Protein AF-G2YXM7-F1 (afdb_monomer)

InterPro domains:
  IPR013083 Zinc finger, RING/FYVE/PHD-type [G3DSA:3.30.40.10] (1-5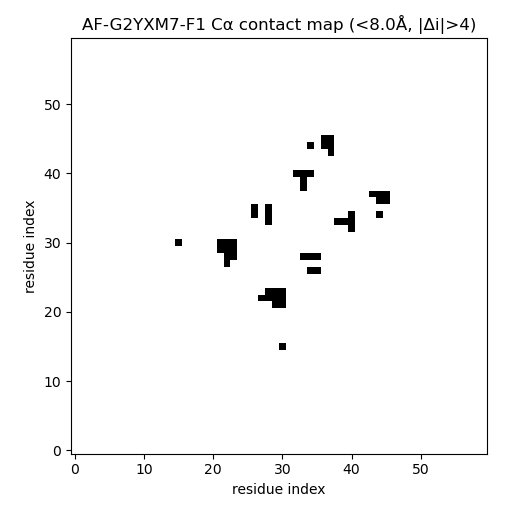2)
  IPR024991 Anaphase-promoting complex subunit 11, RING-H2 finger [PF12861] (21-48)
  IPR051031 RING-box E3 Ubiquitin Ligase [PTHR11210] (2-48)

Sequence (60 aa):
MKVKIRTWNAVATWRWDLDEDDVCGICQVHFDGTCPTCKYPGDDCSLRMSPQLRILEWRN

Structure (mmCIF, N/CA/C/O backbone):
data_AF-G2YXM7-F1
#
_entry.id   AF-G2YXM7-F1
#
loop_
_atom_site.group_PDB
_atom_site.id
_atom_site.type_symbol
_atom_site.label_atom_id
_atom_site.label_alt_id
_atom_site.label_comp_id
_atom_site.label_asym_id
_atom_site.label_entity_id
_atom_site.label_seq_id
_atom_site.pdbx_PDB_ins_code
_atom_site.Cartn_x
_atom_site.Cartn_y
_atom_site.Cartn_z
_atom_site.occupancy
_atom_site.B_iso_or_equiv
_atom_site.auth_seq_id
_atom_site.auth_comp_id
_atom_site.auth_asym_id
_atom_site.auth_atom_id
_atom_site.pdbx_PDB_model_num
ATOM 1 N N . MET A 1 1 ? -7.198 5.750 41.494 1.00 59.06 1 MET A N 1
ATOM 2 C CA . MET A 1 1 ? -8.300 5.078 40.765 1.00 59.06 1 MET A CA 1
ATOM 3 C C . MET A 1 1 ? -7.686 4.290 39.602 1.00 59.06 1 MET A C 1
ATOM 5 O O . MET A 1 1 ? -6.823 4.850 38.943 1.00 59.06 1 MET A O 1
ATOM 9 N N . LYS A 1 2 ? -8.020 3.002 39.399 1.00 74.75 2 LYS A N 1
ATOM 10 C CA . LYS A 1 2 ? -7.422 2.124 38.361 1.00 74.75 2 LYS A CA 1
ATOM 11 C C . LYS A 1 2 ? -8.476 1.776 37.306 1.00 74.75 2 LYS A C 1
ATOM 13 O O . LYS A 1 2 ? -9.467 1.131 37.637 1.00 74.75 2 LYS A O 1
ATOM 18 N N . VAL A 1 3 ? -8.255 2.182 36.060 1.00 87.94 3 VAL A N 1
ATOM 19 C CA . VAL A 1 3 ? -9.118 1.837 34.918 1.00 87.94 3 VAL A CA 1
ATOM 20 C C . VAL A 1 3 ? -8.606 0.538 34.287 1.00 87.94 3 VAL A C 1
ATOM 22 O O . VAL A 1 3 ? -7.400 0.371 34.127 1.00 87.94 3 VAL A O 1
ATOM 25 N N . LYS A 1 4 ? -9.510 -0.397 33.964 1.00 90.69 4 LYS A N 1
ATOM 26 C CA . LYS A 1 4 ? -9.187 -1.666 33.288 1.00 90.69 4 LYS A CA 1
ATOM 27 C C . LYS A 1 4 ? -9.762 -1.655 31.872 1.00 90.69 4 LYS A C 1
ATOM 29 O O . LYS A 1 4 ? -10.968 -1.472 31.709 1.00 90.69 4 LYS A O 1
ATOM 34 N N . ILE A 1 5 ? -8.913 -1.876 30.872 1.00 91.44 5 ILE A N 1
ATOM 35 C CA . ILE A 1 5 ? -9.330 -2.065 29.477 1.00 91.44 5 ILE A CA 1
ATOM 36 C C . ILE A 1 5 ? -9.990 -3.447 29.370 1.00 91.44 5 ILE A C 1
ATOM 38 O O . ILE A 1 5 ? -9.406 -4.437 29.804 1.00 91.44 5 ILE A O 1
ATOM 42 N N . ARG A 1 6 ? -11.224 -3.510 28.851 1.00 94.12 6 ARG A N 1
ATOM 43 C CA . ARG A 1 6 ? -11.992 -4.765 28.728 1.00 94.12 6 ARG A CA 1
ATOM 44 C C . ARG A 1 6 ? -11.644 -5.542 27.463 1.00 94.12 6 ARG A C 1
ATOM 46 O O . ARG A 1 6 ? -11.502 -6.756 27.518 1.00 94.12 6 ARG A O 1
ATOM 53 N N . THR A 1 7 ? -11.516 -4.836 26.346 1.00 92.88 7 THR A N 1
ATOM 54 C CA . THR A 1 7 ? -11.292 -5.405 25.014 1.00 92.88 7 THR A CA 1
ATOM 55 C C . THR A 1 7 ? -10.587 -4.373 24.143 1.00 92.88 7 THR A C 1
ATOM 57 O O . THR A 1 7 ? -10.923 -3.191 24.212 1.00 92.88 7 THR A O 1
ATOM 60 N N . TRP A 1 8 ? -9.639 -4.818 23.319 1.00 94.31 8 TRP A N 1
ATOM 61 C CA . TRP A 1 8 ? -8.898 -3.982 22.377 1.00 94.31 8 TRP A CA 1
ATOM 62 C C . TRP A 1 8 ? -8.879 -4.668 21.009 1.00 94.31 8 TRP A C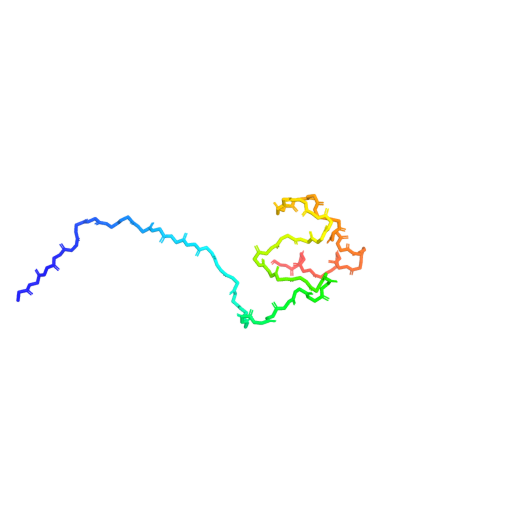 1
ATOM 64 O O . TRP A 1 8 ? -8.483 -5.826 20.918 1.00 94.31 8 TRP A O 1
ATOM 74 N N . ASN A 1 9 ? -9.263 -3.947 19.954 1.00 94.88 9 ASN A N 1
ATOM 75 C CA . ASN A 1 9 ? -9.112 -4.393 18.568 1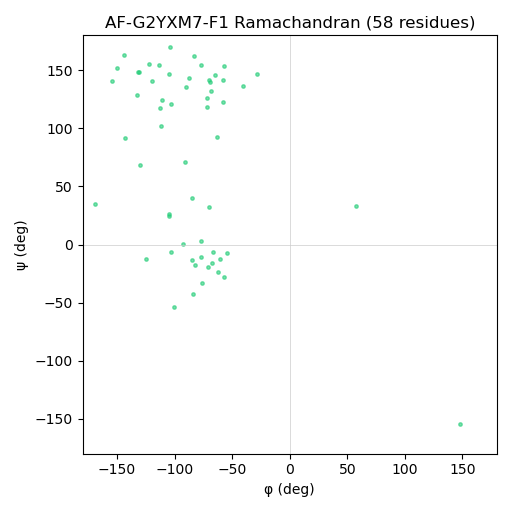.00 94.88 9 ASN A CA 1
ATOM 76 C C . ASN A 1 9 ? -8.063 -3.502 17.896 1.00 94.88 9 ASN A C 1
ATOM 78 O O . ASN A 1 9 ? -8.343 -2.345 17.591 1.00 94.88 9 ASN A O 1
ATOM 82 N N . ALA A 1 10 ? -6.841 -4.014 17.743 1.00 94.06 10 ALA A N 1
ATOM 83 C CA . ALA A 1 10 ? -5.738 -3.274 17.141 1.00 94.06 10 ALA A CA 1
ATOM 84 C C . ALA A 1 10 ? -5.748 -3.466 15.624 1.00 94.06 10 ALA A C 1
ATOM 86 O O . ALA A 1 10 ? -6.007 -4.566 15.141 1.00 94.06 10 ALA A O 1
ATOM 87 N N . VAL A 1 11 ? -5.403 -2.413 14.894 1.00 95.81 11 VAL A N 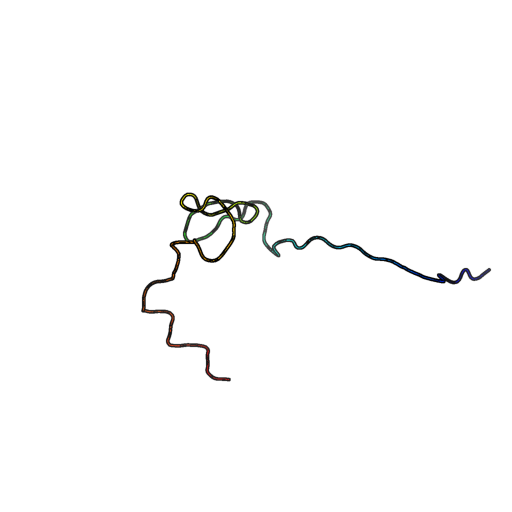1
ATOM 88 C CA . VAL A 1 11 ? -5.086 -2.476 13.467 1.00 95.81 11 VAL A CA 1
ATOM 89 C C . VAL A 1 11 ? -3.656 -1.983 13.312 1.00 95.81 11 VAL A C 1
ATOM 91 O O . VAL A 1 11 ? -3.249 -1.047 13.999 1.00 95.81 11 VAL A O 1
ATOM 94 N N . ALA A 1 12 ? -2.901 -2.623 12.430 1.00 93.44 12 ALA A N 1
ATOM 95 C CA . ALA A 1 12 ? -1.557 -2.207 12.077 1.00 93.44 12 ALA A CA 1
ATOM 96 C C . ALA A 1 12 ? -1.416 -2.188 10.557 1.00 93.44 12 ALA A C 1
ATOM 98 O O . ALA A 1 12 ? -2.042 -2.985 9.854 1.00 93.44 12 ALA A O 1
ATOM 99 N N . THR A 1 13 ? -0.581 -1.279 10.069 1.00 90.94 13 THR A N 1
ATOM 100 C CA . THR A 1 13 ? -0.064 -1.312 8.704 1.00 90.94 13 THR A CA 1
ATOM 101 C C . THR A 1 13 ? 1.380 -1.777 8.788 1.00 90.94 13 THR A C 1
ATOM 103 O O . THR A 1 13 ? 2.076 -1.497 9.765 1.00 90.94 13 THR A O 1
ATOM 106 N N . TRP A 1 14 ? 1.831 -2.511 7.784 1.00 87.50 14 TRP A N 1
ATOM 107 C CA . TRP A 1 14 ? 3.244 -2.821 7.655 1.00 87.50 14 TRP A CA 1
ATOM 108 C C . TRP A 1 14 ? 3.979 -1.583 7.111 1.00 87.50 14 TRP A C 1
ATOM 110 O O . TRP A 1 14 ? 3.360 -0.725 6.475 1.00 87.50 14 TRP A O 1
ATOM 120 N N . ARG A 1 15 ? 5.274 -1.468 7.403 1.00 86.25 15 ARG A N 1
ATOM 121 C CA . ARG A 1 15 ? 6.176 -0.463 6.828 1.00 86.25 15 ARG A CA 1
ATOM 122 C C . ARG A 1 15 ? 7.586 -1.044 6.771 1.00 86.25 15 ARG A C 1
ATOM 124 O O . ARG A 1 15 ? 7.915 -1.918 7.573 1.00 86.25 15 ARG A O 1
ATOM 131 N N . TRP A 1 16 ? 8.382 -0.586 5.813 1.00 84.25 16 TRP A N 1
ATOM 132 C CA . TRP A 1 16 ? 9.796 -0.936 5.706 1.00 84.25 16 TRP A CA 1
ATOM 133 C C . TRP A 1 16 ? 10.607 -0.304 6.843 1.00 84.25 16 TRP A C 1
ATOM 135 O O . TRP A 1 16 ? 10.361 0.843 7.210 1.00 84.25 16 TRP A O 1
ATOM 145 N N . ASP A 1 17 ? 11.561 -1.055 7.389 1.00 89.06 17 ASP A N 1
ATOM 146 C CA . ASP A 1 17 ? 12.526 -0.576 8.388 1.00 89.06 17 ASP A CA 1
ATOM 147 C C . ASP A 1 17 ? 13.777 -0.046 7.671 1.00 89.06 17 ASP A C 1
ATOM 149 O O . ASP A 1 17 ? 14.801 -0.722 7.597 1.00 89.06 17 ASP A O 1
ATOM 153 N N . LEU A 1 18 ? 13.626 1.104 7.010 1.00 86.56 18 LEU A N 1
ATOM 154 C CA . LEU A 1 18 ? 14.627 1.762 6.163 1.00 86.56 18 LEU A CA 1
ATOM 155 C C . LEU A 1 18 ? 14.519 3.284 6.324 1.00 86.56 18 LEU A C 1
ATOM 157 O O . LEU A 1 18 ? 13.482 3.784 6.776 1.00 86.56 18 LEU A O 1
ATOM 161 N N . ASP A 1 19 ? 15.557 4.015 5.915 1.00 86.62 19 ASP A N 1
ATOM 162 C CA . ASP A 1 19 ? 15.495 5.476 5.864 1.00 86.62 19 ASP A CA 1
ATOM 163 C C . ASP A 1 19 ? 14.454 5.919 4.817 1.00 86.62 19 ASP A C 1
ATOM 165 O O . ASP A 1 19 ? 14.253 5.259 3.797 1.00 86.62 19 ASP A O 1
ATOM 169 N N . GLU A 1 20 ? 13.746 7.031 5.055 1.00 79.00 20 GLU A N 1
ATOM 170 C CA . GLU A 1 20 ? 12.608 7.434 4.200 1.00 79.00 20 GLU A CA 1
ATOM 171 C C . GLU A 1 20 ? 13.005 7.730 2.743 1.00 79.00 20 GLU A C 1
ATOM 173 O O . GLU A 1 20 ? 12.177 7.600 1.838 1.00 79.00 20 GLU A O 1
ATOM 178 N N . ASP A 1 21 ? 14.272 8.073 2.520 1.00 82.00 21 ASP A N 1
ATOM 179 C CA . ASP A 1 21 ? 14.831 8.380 1.204 1.00 82.00 21 ASP A CA 1
ATOM 180 C C . ASP A 1 21 ? 15.460 7.155 0.511 1.00 82.00 21 ASP A C 1
ATOM 182 O O . ASP A 1 21 ? 15.965 7.271 -0.611 1.00 82.00 21 ASP A O 1
ATOM 186 N N . ASP A 1 22 ? 15.425 5.973 1.138 1.00 89.06 22 ASP A N 1
ATOM 187 C CA . ASP A 1 22 ? 15.993 4.765 0.550 1.00 89.06 22 ASP A CA 1
ATOM 188 C C . ASP A 1 22 ? 15.171 4.260 -0.644 1.00 89.06 22 ASP A C 1
ATOM 190 O O . ASP A 1 22 ? 13.934 4.239 -0.672 1.00 89.06 22 ASP A O 1
ATOM 194 N N . VAL A 1 23 ? 15.897 3.777 -1.651 1.00 89.38 23 VAL A N 1
ATOM 195 C CA . VAL A 1 23 ? 15.339 3.193 -2.874 1.00 89.38 23 VAL A CA 1
ATOM 196 C C . VAL A 1 23 ? 15.834 1.767 -3.068 1.00 89.38 23 VAL A C 1
ATOM 198 O O . VAL A 1 23 ? 16.907 1.377 -2.608 1.00 89.38 23 VAL A O 1
ATOM 201 N N . CYS A 1 24 ? 15.065 0.964 -3.801 1.00 85.81 24 CYS A N 1
ATOM 202 C CA . CYS A 1 24 ? 15.449 -0.405 -4.111 1.00 85.81 24 CYS A CA 1
ATOM 203 C C . CYS A 1 24 ? 16.805 -0.446 -4.838 1.00 85.81 24 CYS A C 1
ATOM 205 O O . CYS A 1 24 ? 16.950 0.091 -5.937 1.00 85.81 24 CYS A O 1
ATOM 207 N N . GLY A 1 25 ? 17.786 -1.170 -4.293 1.00 83.62 25 GLY A N 1
ATOM 208 C CA . GLY A 1 25 ? 19.111 -1.329 -4.911 1.00 83.62 25 GLY A CA 1
ATOM 209 C C . GLY A 1 25 ? 19.112 -1.983 -6.303 1.00 83.62 25 GLY A C 1
ATOM 210 O O . GLY A 1 25 ? 20.121 -1.940 -6.996 1.00 83.62 25 GLY A O 1
ATOM 211 N N . ILE A 1 26 ? 17.991 -2.577 -6.730 1.00 84.94 26 ILE A N 1
ATOM 212 C CA . ILE A 1 26 ? 17.863 -3.260 -8.024 1.00 84.94 26 ILE A CA 1
ATOM 213 C C . ILE A 1 26 ? 17.163 -2.371 -9.057 1.00 84.94 26 ILE A C 1
ATOM 215 O O . ILE A 1 26 ? 17.685 -2.170 -10.149 1.00 84.94 26 ILE A O 1
ATOM 219 N N . CYS A 1 27 ? 15.970 -1.858 -8.735 1.00 84.88 27 CYS A N 1
ATOM 220 C CA . CYS A 1 27 ? 15.161 -1.075 -9.676 1.00 84.88 27 CYS A CA 1
ATOM 221 C C . CYS A 1 27 ? 15.195 0.440 -9.431 1.00 84.88 27 CYS A C 1
ATOM 223 O O . CYS A 1 27 ? 14.654 1.175 -10.249 1.00 84.88 27 CYS A O 1
ATOM 225 N N . GLN A 1 28 ? 15.827 0.898 -8.345 1.00 87.88 28 GLN A N 1
ATOM 226 C CA . GLN A 1 28 ? 15.963 2.312 -7.966 1.00 87.88 28 GLN A CA 1
ATOM 227 C C . GLN A 1 28 ? 14.614 3.041 -7.798 1.00 87.88 28 GLN A C 1
ATOM 229 O O . GLN A 1 28 ? 14.500 4.230 -8.073 1.00 87.88 28 GLN A O 1
ATOM 234 N N . VAL A 1 29 ? 13.583 2.320 -7.341 1.00 86.62 29 VAL A N 1
ATOM 235 C CA . VAL A 1 29 ? 12.241 2.850 -7.028 1.00 86.62 29 VAL A CA 1
ATOM 236 C C . VAL A 1 29 ? 11.969 2.755 -5.524 1.00 86.62 29 VAL A C 1
ATOM 238 O O . VAL A 1 29 ? 12.541 1.896 -4.850 1.00 86.62 29 VAL A O 1
ATOM 241 N N . HIS A 1 30 ? 11.088 3.619 -5.008 1.00 87.38 30 HIS A N 1
ATOM 242 C CA . HIS A 1 30 ? 10.609 3.589 -3.623 1.00 87.38 30 HIS A CA 1
ATOM 243 C C . HIS A 1 30 ? 9.943 2.259 -3.255 1.00 87.38 30 HIS A C 1
ATOM 245 O O . HIS A 1 30 ? 9.181 1.685 -4.034 1.00 87.38 30 HIS A O 1
ATOM 251 N N . PHE A 1 31 ? 10.188 1.812 -2.025 1.00 84.12 31 PHE A N 1
ATOM 252 C CA . PHE A 1 31 ? 9.729 0.522 -1.517 1.00 84.12 31 PHE A CA 1
ATOM 253 C C . PHE A 1 31 ? 8.212 0.433 -1.262 1.00 84.12 31 PHE A C 1
ATOM 255 O O . PHE A 1 31 ? 7.660 -0.667 -1.225 1.00 84.12 31 PHE A O 1
ATOM 262 N N . ASP A 1 32 ? 7.523 1.568 -1.128 1.00 85.25 32 ASP A N 1
ATOM 263 C CA . ASP A 1 32 ? 6.055 1.611 -1.025 1.00 85.25 32 ASP A CA 1
ATOM 264 C C . ASP A 1 32 ? 5.357 1.417 -2.387 1.00 85.25 32 ASP A C 1
ATOM 266 O O . ASP A 1 32 ? 4.142 1.222 -2.456 1.00 85.25 32 ASP A O 1
ATOM 270 N N . GLY A 1 33 ? 6.122 1.467 -3.484 1.00 81.56 33 GLY A N 1
ATOM 271 C CA . GLY A 1 33 ? 5.654 1.252 -4.848 1.00 81.56 33 GLY A CA 1
ATOM 272 C C . GLY A 1 33 ? 6.038 -0.118 -5.405 1.00 81.56 33 GLY A C 1
ATOM 273 O O . GLY A 1 33 ? 6.845 -0.863 -4.852 1.00 81.56 33 GLY A O 1
ATOM 274 N N . THR A 1 34 ? 5.461 -0.456 -6.555 1.00 82.56 34 THR A N 1
ATOM 275 C CA . THR A 1 34 ? 5.870 -1.634 -7.321 1.00 82.56 34 THR A CA 1
ATOM 276 C C . THR A 1 34 ? 7.081 -1.326 -8.199 1.00 82.56 34 THR A C 1
ATOM 278 O O . THR A 1 34 ? 7.395 -0.173 -8.497 1.00 82.56 34 THR A O 1
ATOM 281 N N . CYS A 1 35 ? 7.766 -2.378 -8.655 1.00 83.12 35 CYS A N 1
ATOM 282 C CA . CYS A 1 35 ? 8.802 -2.237 -9.672 1.00 83.12 35 CYS A CA 1
ATOM 283 C C . CYS A 1 35 ? 8.229 -1.580 -10.954 1.00 83.12 35 CYS A C 1
ATOM 285 O O . CYS A 1 35 ? 7.049 -1.784 -11.239 1.00 83.12 35 CYS A O 1
ATOM 287 N N . PRO A 1 36 ? 9.029 -0.881 -11.788 1.00 82.75 36 PRO A N 1
ATOM 288 C CA . PRO A 1 36 ? 8.530 -0.226 -13.009 1.00 82.75 36 PRO A CA 1
ATOM 289 C C . PRO A 1 36 ? 7.825 -1.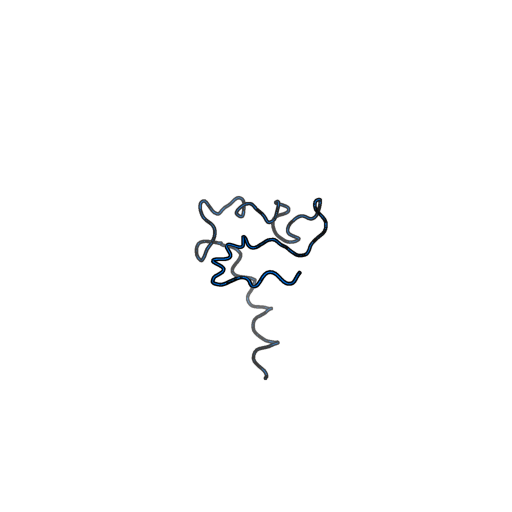171 -13.995 1.00 82.75 36 PRO A C 1
ATOM 291 O O . PRO A 1 36 ? 6.953 -0.759 -14.754 1.00 82.75 36 PRO A O 1
ATOM 294 N N . THR A 1 37 ? 8.207 -2.447 -13.988 1.00 79.44 37 THR A N 1
ATOM 295 C CA . THR A 1 37 ? 7.639 -3.498 -14.845 1.00 79.44 37 THR A CA 1
ATOM 296 C C . THR A 1 37 ? 6.335 -4.071 -14.278 1.00 79.44 37 THR A C 1
ATOM 298 O O . THR A 1 37 ? 5.568 -4.718 -14.987 1.00 79.44 37 THR A O 1
ATOM 301 N N . CYS A 1 38 ? 6.076 -3.854 -12.991 1.00 78.50 38 CYS A N 1
ATOM 302 C CA . CYS A 1 38 ? 5.049 -4.526 -12.218 1.00 78.50 38 CYS A CA 1
ATOM 303 C C . CYS A 1 38 ? 3.845 -3.604 -12.019 1.00 78.50 38 CYS A C 1
ATOM 305 O O . CYS A 1 38 ? 3.963 -2.555 -11.388 1.00 78.50 38 CYS A O 1
ATOM 307 N N . LYS A 1 39 ? 2.658 -4.014 -12.479 1.00 74.38 39 LYS A N 1
ATOM 308 C CA . LYS A 1 39 ? 1.421 -3.254 -12.226 1.00 74.38 39 LYS A CA 1
ATOM 309 C C . LYS A 1 39 ? 0.898 -3.428 -10.795 1.00 74.38 39 LYS A C 1
ATOM 311 O O . LYS A 1 39 ? 0.319 -2.498 -10.243 1.00 74.38 39 LYS A O 1
ATOM 316 N N . TYR A 1 40 ? 1.093 -4.609 -10.212 1.00 73.75 40 TYR A N 1
ATOM 317 C CA . TYR A 1 40 ? 0.676 -4.949 -8.852 1.00 73.75 40 TYR A CA 1
ATOM 318 C C . TYR A 1 40 ? 1.846 -5.586 -8.087 1.00 73.75 40 TYR A C 1
ATOM 320 O O . TYR A 1 40 ? 2.685 -6.243 -8.711 1.00 73.75 40 TYR A O 1
ATOM 328 N N . PRO A 1 41 ? 1.937 -5.387 -6.760 1.00 68.69 41 PRO A N 1
ATOM 329 C CA . PRO A 1 41 ? 2.950 -6.048 -5.944 1.00 68.69 41 PRO A CA 1
ATOM 330 C C . PRO A 1 41 ? 2.660 -7.556 -5.884 1.00 68.69 41 PRO A C 1
ATOM 332 O O . PRO A 1 41 ? 1.518 -7.945 -5.644 1.00 68.69 41 PRO A O 1
ATOM 335 N N . GLY A 1 42 ? 3.669 -8.407 -6.111 1.00 71.75 42 GLY A N 1
ATOM 336 C CA . GLY A 1 42 ? 3.513 -9.868 -6.058 1.00 71.75 42 GLY A CA 1
ATOM 337 C C . GLY A 1 42 ? 4.414 -10.657 -7.018 1.00 71.75 42 GLY A C 1
ATOM 338 O O . GLY A 1 42 ? 5.489 -10.197 -7.409 1.00 71.75 42 GLY A O 1
ATOM 339 N N . ASP A 1 43 ? 3.951 -11.858 -7.388 1.00 63.88 43 ASP A N 1
ATOM 340 C CA . ASP A 1 43 ? 4.692 -12.881 -8.152 1.00 63.88 43 ASP A CA 1
ATOM 341 C C . ASP A 1 43 ? 5.012 -12.518 -9.610 1.00 63.88 43 ASP A C 1
ATOM 343 O O . ASP A 1 43 ? 5.885 -13.148 -10.218 1.00 63.88 43 ASP A O 1
ATOM 347 N N . ASP A 1 44 ? 4.342 -11.503 -10.159 1.00 64.31 44 ASP A N 1
ATOM 348 C CA . ASP A 1 44 ? 4.544 -11.015 -11.532 1.00 64.31 44 ASP A CA 1
ATOM 349 C C . ASP A 1 44 ? 5.809 -10.149 -11.679 1.00 64.31 44 ASP A C 1
ATOM 351 O O . ASP A 1 44 ? 6.102 -9.616 -12.752 1.00 64.31 44 ASP A O 1
ATOM 355 N N . CYS A 1 45 ? 6.591 -9.996 -10.608 1.00 67.50 45 CYS A N 1
ATOM 356 C CA . CYS A 1 45 ? 7.840 -9.259 -10.657 1.00 67.50 45 CYS A CA 1
ATOM 357 C C . CYS A 1 45 ? 8.915 -10.043 -11.421 1.00 67.50 45 CYS A C 1
ATOM 359 O O . CYS A 1 45 ? 9.362 -11.113 -11.002 1.00 67.50 45 CYS A O 1
ATOM 361 N N . SER A 1 46 ? 9.397 -9.470 -12.529 1.00 65.75 46 SER A N 1
ATOM 362 C CA . SER A 1 46 ? 10.483 -10.046 -13.334 1.00 65.75 46 SER A CA 1
ATOM 363 C C . SER A 1 46 ? 11.829 -10.079 -12.602 1.00 65.75 46 SER A C 1
ATOM 365 O O . SER A 1 46 ? 12.775 -10.680 -13.104 1.00 65.75 46 SER A O 1
ATOM 367 N N . LEU A 1 47 ? 11.918 -9.489 -11.400 1.00 61.44 47 LEU A N 1
ATOM 368 C CA . LEU A 1 47 ? 13.061 -9.584 -10.486 1.00 61.44 47 LEU A CA 1
ATOM 369 C C . LEU A 1 47 ? 13.208 -10.982 -9.855 1.00 61.44 47 LEU A C 1
ATOM 371 O O . LEU A 1 47 ? 13.703 -11.114 -8.736 1.00 61.44 47 LEU A O 1
ATOM 375 N N . ARG A 1 48 ? 12.827 -12.050 -10.572 1.00 55.78 48 ARG A N 1
ATOM 376 C CA . ARG A 1 48 ? 13.309 -13.401 -10.281 1.00 55.78 48 ARG A CA 1
ATOM 377 C C . ARG A 1 48 ? 14.813 -13.381 -10.495 1.00 55.78 48 ARG A C 1
ATOM 379 O O . ARG A 1 48 ? 15.302 -13.509 -11.613 1.00 55.78 48 ARG A O 1
ATOM 386 N N . MET A 1 49 ? 15.498 -13.112 -9.392 1.00 46.66 49 MET A N 1
ATOM 387 C CA . MET A 1 49 ? 16.932 -12.958 -9.269 1.00 46.66 49 MET A CA 1
ATOM 388 C C . MET A 1 49 ? 17.645 -14.014 -10.115 1.00 46.66 49 MET A C 1
ATOM 390 O O . MET A 1 49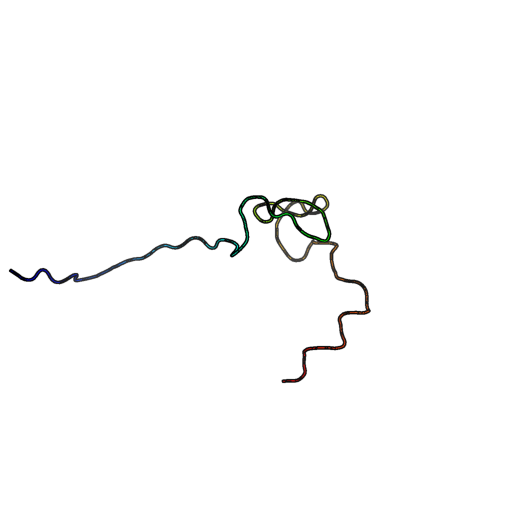 ? 17.242 -15.182 -10.159 1.00 46.66 49 MET A O 1
ATOM 394 N N . SER A 1 50 ? 18.677 -13.552 -10.815 1.00 44.38 50 SER A N 1
ATOM 395 C CA . SER A 1 50 ? 19.686 -14.340 -11.515 1.00 44.38 50 SER A CA 1
ATOM 396 C C . SER A 1 50 ? 19.926 -15.721 -10.869 1.00 44.38 50 SER A C 1
ATOM 398 O O . SER A 1 50 ? 19.894 -15.843 -9.641 1.00 44.38 50 SER A O 1
ATOM 400 N N . PRO A 1 51 ? 20.237 -16.779 -11.648 1.00 46.88 51 PRO A N 1
ATOM 401 C CA . PRO A 1 51 ? 20.443 -18.138 -11.124 1.00 46.88 51 PRO A CA 1
ATOM 402 C C . PRO A 1 51 ? 21.491 -18.277 -9.999 1.00 46.88 51 PRO A C 1
ATOM 404 O O . PRO A 1 51 ? 21.606 -19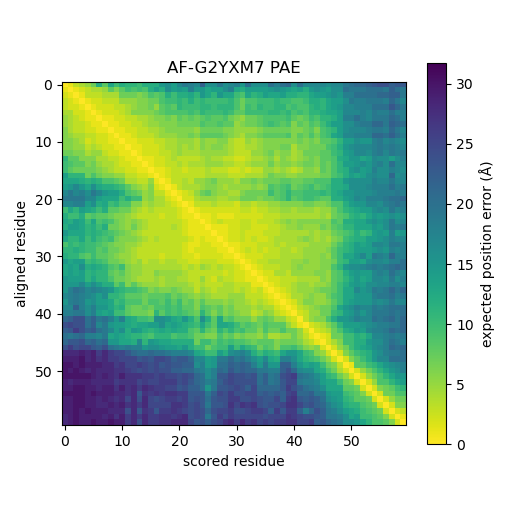.351 -9.415 1.00 46.88 51 PRO A O 1
ATOM 407 N N . GLN A 1 52 ? 22.244 -17.221 -9.678 1.00 46.50 52 GLN A N 1
ATOM 408 C CA . GLN A 1 52 ? 23.388 -17.244 -8.774 1.00 46.50 52 GLN A CA 1
ATOM 409 C C . GLN A 1 52 ? 23.060 -17.112 -7.275 1.00 46.50 52 GLN A C 1
ATOM 411 O O . GLN A 1 52 ? 23.925 -17.401 -6.457 1.00 46.50 52 GLN A O 1
ATOM 416 N N . LEU A 1 53 ? 21.838 -16.731 -6.883 1.00 46.00 53 LEU A N 1
ATOM 417 C CA . LEU A 1 53 ? 21.441 -16.595 -5.464 1.00 46.00 53 LEU A CA 1
ATOM 418 C C . LEU A 1 53 ? 20.542 -17.736 -4.959 1.00 46.00 53 LEU A C 1
ATOM 420 O O . LEU A 1 53 ? 19.782 -17.588 -4.009 1.00 46.00 53 LEU A O 1
ATOM 424 N N . ARG A 1 54 ? 20.655 -18.914 -5.580 1.00 45.69 54 ARG A N 1
ATOM 425 C CA . ARG A 1 54 ? 19.946 -20.137 -5.175 1.00 45.69 54 ARG A CA 1
ATOM 426 C C . ARG A 1 54 ? 20.841 -21.160 -4.455 1.00 45.69 54 ARG A C 1
ATOM 428 O O . ARG A 1 54 ? 20.545 -22.349 -4.514 1.00 45.69 54 ARG A O 1
ATOM 435 N N . ILE A 1 55 ? 21.949 -20.736 -3.830 1.00 50.28 55 ILE A N 1
ATOM 436 C CA . ILE A 1 55 ? 22.924 -21.662 -3.204 1.00 50.28 55 ILE A CA 1
ATOM 437 C C . ILE A 1 55 ? 23.211 -21.392 -1.713 1.00 50.28 55 ILE A C 1
ATOM 439 O O . ILE A 1 55 ? 23.733 -22.275 -1.041 1.00 50.28 55 ILE A O 1
ATOM 443 N N . LEU A 1 56 ? 22.817 -20.263 -1.127 1.00 48.00 56 LEU A N 1
ATOM 444 C CA . LEU A 1 56 ? 23.039 -19.988 0.302 1.00 48.00 56 LEU A CA 1
ATOM 445 C C . LEU A 1 56 ? 21.796 -19.224 0.782 1.00 48.00 56 LEU A C 1
ATOM 447 O O . LEU A 1 56 ? 21.654 -18.066 0.434 1.00 48.00 56 LEU A O 1
ATOM 451 N N . GLU A 1 57 ? 20.728 -19.835 1.298 1.00 48.47 57 GLU A N 1
ATOM 452 C CA . GLU A 1 57 ? 20.558 -20.083 2.740 1.00 48.47 57 GLU A CA 1
ATOM 453 C C . GLU A 1 57 ? 19.367 -21.034 3.040 1.00 48.47 57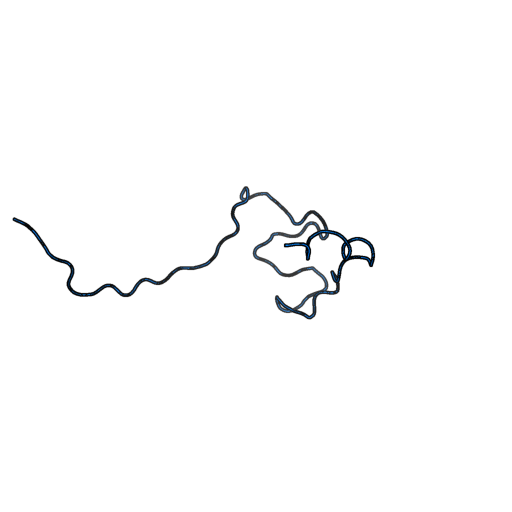 GLU A C 1
ATOM 455 O O . GLU A 1 57 ? 18.724 -20.942 4.074 1.00 48.47 57 GLU A O 1
ATOM 460 N N . TRP A 1 58 ? 19.085 -22.032 2.191 1.00 41.00 58 TRP A N 1
ATOM 461 C CA . TRP A 1 58 ? 18.251 -23.191 2.598 1.00 41.00 58 TRP A CA 1
ATOM 462 C C . TRP A 1 58 ? 19.085 -24.289 3.289 1.00 41.00 58 TRP A C 1
ATOM 464 O O . TRP A 1 58 ? 18.917 -25.486 3.056 1.00 41.00 58 TRP A O 1
ATOM 474 N N . ARG A 1 59 ? 20.028 -23.870 4.139 1.00 47.59 59 ARG A N 1
ATOM 475 C CA . ARG A 1 59 ? 20.731 -24.723 5.107 1.00 47.59 59 ARG A CA 1
ATOM 476 C C . ARG A 1 59 ? 20.692 -24.063 6.486 1.00 47.59 59 ARG A C 1
ATOM 478 O O . ARG A 1 59 ? 21.717 -23.598 6.977 1.00 47.59 59 ARG A O 1
ATOM 485 N N . ASN A 1 60 ? 19.498 -24.000 7.067 1.00 44.66 60 ASN A N 1
ATOM 486 C CA . ASN A 1 60 ? 19.124 -24.615 8.350 1.00 44.66 60 ASN A CA 1
ATOM 487 C C . ASN A 1 60 ? 17.708 -24.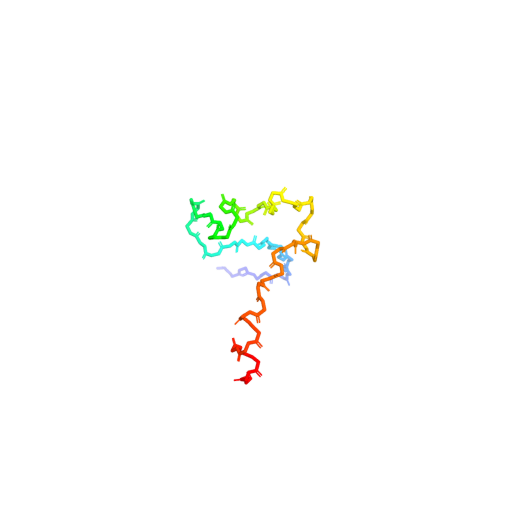180 8.721 1.00 44.66 60 ASN A C 1
ATOM 489 O O . ASN A 1 60 ? 17.496 -22.961 8.879 1.00 44.66 60 ASN A O 1
#

Mean predicted aligned error: 11.38 Å

pLDDT: mean 74.93, std 16.97, range [41.0, 95.81]

Organism: Botryotinia fuckeliana (strain T4) (NCBI:txid999810)

Foldseek 3Di:
DDDDDDDDDDDDDDDDPDDQCDADPPQRHDPVDDRPQDPDPDDPDPPPPDPPPPPPDPDD

Solvent-accessible surface area (backbone atoms only — not comparable to full-atom values): 4651 Å² total; per-residue (Å²): 140,88,88,79,87,89,80,85,89,86,84,84,81,90,77,80,96,66,64,93,85,54,51,39,93,85,79,68,41,51,78,95,54,53,56,96,90,26,94,60,82,63,89,76,46,84,77,68,67,65,89,82,74,80,81,78,77,96,81,125

Secondary structure (DSSP, 8-state):
----------------SS-TT-B-TTT--BTTS--TT-SSSSTT-S----GGGSSSS---

Radius of gyration: 19.36 Å; Cα contacts (8 Å, |Δi|>4): 26; chains: 1; bounding box: 35×33×56 Å